Protein AF-A0A397TNY0-F1 (afdb_monomer)

Mean predicted aligned error: 10.1 Å

InterPro domains:
  IPR007042 SERRATE/Ars2 , C-terminal [PF04959] (8-82)
  IPR013087 Zinc finger C2H2-type [PS00028] (34-56)
  IPR013087 Zinc finger C2H2-type [PS50157] (32-60)
  IPR036236 Zinc finger C2H2 superfamily [SSF57667] (27-58)

Nearest PDB structures (foldseek):
  6f7s-assembly2_D  TM=8.005E-01  e=4.493E-04  Homo sapiens
  6f7p-assembly2_D  TM=8.005E-01  e=5.803E-04  Homo sapiens
  6f7s-assembly1_C  TM=8.004E-01  e=5.803E-04  Homo sapiens
  6f7p-assembly1_C  TM=8.023E-01  e=7.030E-04  Homo sapiens
  2drp-assembly2_D  TM=6.291E-01  e=5.783E-01  Drosophila melanogaster

Solvent-accessible surface area (backbone atoms only — not comparable to full-atom values): 5194 Å² total; per-residue (Å²): 145,76,74,71,64,57,62,56,51,51,48,50,54,53,51,51,54,48,47,62,74,34,42,38,78,78,36,91,92,53,33,20,28,27,65,90,81,63,54,76,36,73,38,61,69,57,36,48,53,44,40,58,76,75,37,40,68,59,55,49,50,53,48,50,51,49,52,53,51,51,62,75,69,46,98,79,51,98,78,60,78,84,72,79,85,122

Radius of gyration: 17.36 Å; Cα contacts (8 Å, |Δi|>4): 68; chains: 1; bounding box: 44×29×48 Å

Secondary structure (DSSP, 8-state):
--SHHHHHHHHHHHHHHHHHHHEEEEETTTEEEETTT--EESSHHHHHHHHHHHSHHHHHHHHHHHHHHHHHT-TT-TT-GGGS--

Organism: NCBI:txid658196

pLDDT: mean 80.2, std 17.82, range [40.94, 97.44]

Foldseek 3Di:
DPPPPPLVVVLVVQLVVVLVVQFDDPDPQQWTAGNVPGDIDRDSVVSSVCCVVPVVVVSVVSSVVVSVVCVLPDPPDPPNVVPPPD

Structure (mmCIF, N/CA/C/O backbone):
data_AF-A0A397TNY0-F1
#
_entry.id   AF-A0A397TNY0-F1
#
loop_
_atom_site.group_PDB
_atom_site.id
_atom_site.type_symbol
_atom_site.label_atom_id
_atom_site.label_alt_id
_atom_site.label_comp_id
_atom_site.label_asym_id
_atom_site.label_entity_id
_atom_site.label_seq_id
_atom_site.pdbx_PDB_ins_code
_atom_site.Cartn_x
_atom_site.Cartn_y
_atom_site.Cartn_z
_atom_site.occupancy
_atom_site.B_iso_or_equiv
_atom_site.auth_seq_id
_atom_site.auth_comp_id
_atom_site.auth_asym_id
_atom_site.auth_atom_id
_atom_site.pdbx_PDB_model_num
ATOM 1 N N . MET A 1 1 ? 31.768 7.395 -5.065 1.00 42.81 1 MET A N 1
ATOM 2 C CA . MET A 1 1 ? 30.867 6.408 -4.419 1.00 42.81 1 MET A CA 1
ATOM 3 C C . MET A 1 1 ? 29.500 7.028 -4.043 1.00 42.81 1 MET A C 1
ATOM 5 O O . MET A 1 1 ? 29.055 6.851 -2.920 1.00 42.81 1 MET A O 1
ATOM 9 N N . LYS A 1 2 ? 28.821 7.769 -4.944 1.00 45.25 2 LYS A N 1
ATOM 10 C CA . LYS A 1 2 ? 27.595 8.545 -4.610 1.00 45.25 2 LYS A CA 1
ATOM 11 C C . LYS A 1 2 ? 26.412 8.400 -5.591 1.00 45.25 2 LYS A C 1
ATOM 13 O O . LYS A 1 2 ? 25.455 9.152 -5.478 1.00 45.25 2 LYS A O 1
ATOM 18 N N . LEU A 1 3 ? 26.443 7.435 -6.513 1.00 48.19 3 LEU A N 1
ATOM 19 C CA . LEU A 1 3 ? 25.364 7.255 -7.502 1.00 48.19 3 LEU A CA 1
ATOM 20 C C . LEU A 1 3 ? 24.243 6.304 -7.034 1.00 48.19 3 LEU A C 1
ATOM 22 O O . LEU A 1 3 ? 23.107 6.472 -7.447 1.00 48.19 3 LEU A O 1
ATOM 26 N N . ARG A 1 4 ? 24.514 5.396 -6.082 1.00 53.34 4 ARG A N 1
ATOM 27 C CA . ARG A 1 4 ? 23.539 4.384 -5.610 1.00 53.34 4 ARG A CA 1
ATOM 28 C C . ARG A 1 4 ? 22.367 4.941 -4.782 1.00 53.34 4 ARG A C 1
ATOM 30 O O . ARG A 1 4 ? 21.313 4.329 -4.710 1.00 53.34 4 ARG A O 1
ATOM 37 N N . ASN A 1 5 ? 22.508 6.133 -4.202 1.00 57.84 5 ASN A N 1
ATOM 38 C CA . ASN A 1 5 ? 21.543 6.631 -3.214 1.00 57.84 5 ASN A CA 1
ATOM 39 C C . ASN A 1 5 ? 20.270 7.239 -3.830 1.00 57.84 5 ASN A C 1
ATOM 41 O O . ASN A 1 5 ? 19.270 7.389 -3.130 1.00 57.84 5 ASN A O 1
ATOM 45 N N . MET A 1 6 ? 20.295 7.641 -5.107 1.00 59.34 6 MET A N 1
ATOM 46 C CA . MET A 1 6 ? 19.149 8.311 -5.734 1.00 59.34 6 MET A CA 1
ATOM 47 C C . MET A 1 6 ? 18.090 7.307 -6.208 1.00 59.34 6 MET A C 1
ATOM 49 O O . MET A 1 6 ? 16.902 7.541 -5.993 1.00 59.34 6 MET A O 1
ATOM 53 N N . GLU A 1 7 ? 18.510 6.181 -6.788 1.00 61.94 7 GLU A N 1
ATOM 54 C CA . GLU A 1 7 ? 17.622 5.111 -7.268 1.00 61.94 7 GLU A CA 1
ATOM 55 C C . GLU A 1 7 ? 16.882 4.428 -6.108 1.00 61.94 7 GLU A C 1
ATOM 57 O O . GLU A 1 7 ? 15.666 4.227 -6.170 1.00 61.94 7 GLU A O 1
ATOM 62 N N . GLU A 1 8 ? 17.584 4.168 -5.000 1.00 65.88 8 GLU A N 1
ATOM 63 C CA . GLU A 1 8 ? 16.985 3.624 -3.775 1.00 65.88 8 GLU A CA 1
ATOM 64 C C . GLU A 1 8 ? 15.971 4.601 -3.155 1.00 65.88 8 GLU A C 1
ATOM 66 O O . GLU A 1 8 ? 14.884 4.201 -2.731 1.00 65.88 8 GLU A O 1
ATOM 71 N N . LEU A 1 9 ? 16.278 5.904 -3.147 1.00 68.00 9 LEU A N 1
ATOM 72 C CA . LEU A 1 9 ? 15.377 6.922 -2.605 1.00 68.00 9 LEU A CA 1
ATOM 73 C C . LEU A 1 9 ? 14.139 7.138 -3.489 1.00 68.00 9 LEU A C 1
ATOM 75 O O . LEU A 1 9 ? 13.041 7.339 -2.964 1.00 68.00 9 LEU A O 1
ATOM 79 N N . ALA A 1 10 ? 14.299 7.095 -4.814 1.00 71.25 10 ALA A N 1
ATOM 80 C CA . ALA A 1 10 ? 13.196 7.209 -5.762 1.00 71.25 10 ALA A CA 1
ATOM 81 C C . ALA A 1 10 ? 12.261 5.993 -5.664 1.00 71.25 10 ALA A C 1
ATOM 83 O O . ALA A 1 10 ? 11.053 6.171 -5.498 1.00 71.25 10 ALA A O 1
ATOM 84 N N . SER A 1 11 ? 12.823 4.780 -5.624 1.00 76.69 11 SER A N 1
ATOM 85 C CA . SER A 1 11 ? 12.071 3.535 -5.406 1.00 76.69 11 SER A CA 1
ATOM 86 C C . SER A 1 11 ? 11.288 3.568 -4.092 1.00 76.69 11 SER A C 1
ATOM 88 O O . SER A 1 11 ? 10.104 3.235 -4.051 1.00 76.69 11 SER A O 1
ATOM 90 N N . LYS A 1 12 ? 11.908 4.062 -3.013 1.00 81.69 12 LYS A N 1
ATOM 91 C CA . LYS A 1 12 ? 11.252 4.185 -1.707 1.00 81.69 12 LYS A CA 1
ATOM 92 C C . LYS A 1 12 ? 10.063 5.150 -1.728 1.00 81.69 12 LYS A C 1
ATOM 94 O O . LYS A 1 12 ? 9.028 4.839 -1.147 1.00 81.69 12 LYS A O 1
ATOM 99 N N . LYS A 1 13 ? 10.176 6.298 -2.406 1.00 85.75 13 LYS A N 1
ATOM 100 C CA . LYS A 1 13 ? 9.065 7.262 -2.541 1.00 85.75 13 LYS A CA 1
ATOM 101 C C . LYS A 1 13 ? 7.892 6.697 -3.344 1.00 85.75 13 LYS A C 1
ATOM 103 O O . LYS A 1 13 ? 6.744 7.005 -3.037 1.00 85.75 13 LYS A O 1
ATOM 108 N N . VAL A 1 14 ? 8.172 5.893 -4.367 1.00 87.88 14 VAL A N 1
ATOM 109 C CA . VAL A 1 14 ? 7.139 5.230 -5.178 1.00 87.88 14 V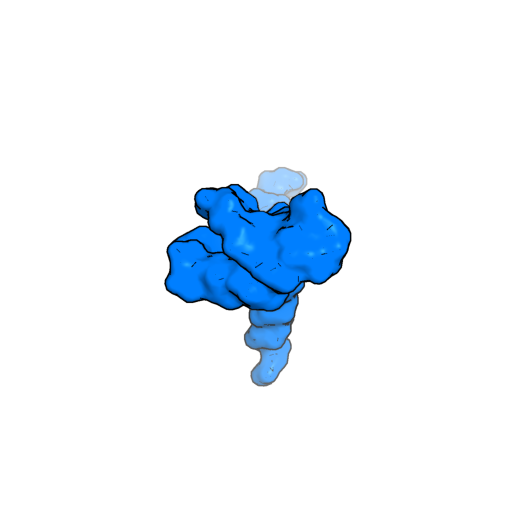AL A CA 1
ATOM 110 C C . VAL A 1 14 ? 6.384 4.206 -4.351 1.00 87.88 14 VAL A C 1
ATOM 112 O O . VAL A 1 14 ? 5.156 4.213 -4.350 1.00 87.88 14 VAL A O 1
ATOM 115 N N . LEU A 1 15 ? 7.109 3.374 -3.603 1.00 87.81 15 LEU A N 1
ATOM 116 C CA . LEU A 1 15 ? 6.495 2.398 -2.709 1.00 87.81 15 LEU A CA 1
ATOM 117 C C . LEU A 1 15 ? 5.684 3.065 -1.598 1.00 87.81 15 LEU A C 1
ATOM 119 O O . LEU A 1 15 ? 4.592 2.602 -1.293 1.00 87.81 15 LEU A O 1
ATOM 123 N N . ASP A 1 16 ? 6.162 4.179 -1.042 1.00 90.56 16 ASP A N 1
ATOM 124 C CA . ASP A 1 16 ? 5.405 4.938 -0.045 1.00 90.56 16 ASP A CA 1
ATOM 125 C C . ASP A 1 16 ? 4.060 5.423 -0.608 1.00 90.56 16 ASP A C 1
ATOM 127 O O . ASP A 1 16 ? 3.014 5.131 -0.029 1.00 90.56 16 ASP A O 1
ATOM 131 N N . LYS A 1 17 ? 4.062 6.041 -1.800 1.00 90.31 17 LYS A N 1
ATOM 132 C CA . LYS A 1 17 ? 2.824 6.433 -2.499 1.00 90.31 17 LYS A CA 1
ATOM 133 C C . LYS A 1 17 ? 1.912 5.242 -2.779 1.00 90.31 17 LYS A C 1
ATOM 135 O O . LYS A 1 17 ? 0.711 5.324 -2.540 1.00 90.31 17 LYS A O 1
ATOM 140 N N . PHE A 1 18 ? 2.480 4.132 -3.244 1.00 92.19 18 PHE A N 1
ATOM 141 C CA . PHE A 1 18 ? 1.729 2.903 -3.468 1.00 92.19 18 PHE A CA 1
ATOM 142 C C . PHE A 1 18 ? 1.039 2.431 -2.182 1.00 92.19 18 PHE A C 1
ATOM 144 O O . PHE A 1 18 ? -0.155 2.149 -2.198 1.00 92.19 18 PHE A O 1
ATOM 151 N N . TYR A 1 19 ? 1.732 2.408 -1.043 1.00 92.62 19 TYR A N 1
ATOM 152 C CA . TYR A 1 1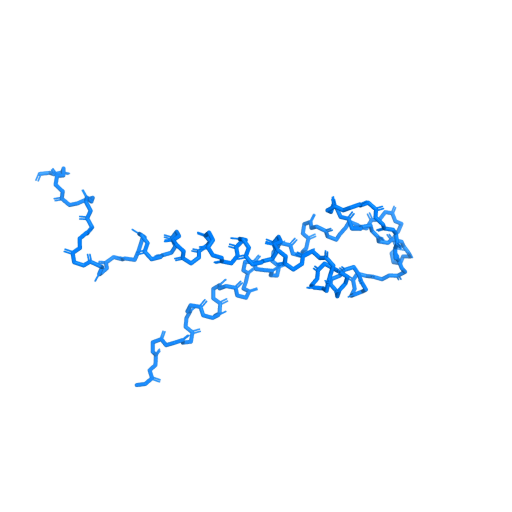9 ? 1.104 2.018 0.217 1.00 92.62 19 TYR A CA 1
ATOM 153 C C . TYR A 1 19 ? 0.000 2.986 0.649 1.00 92.62 19 TYR A C 1
ATOM 155 O O . TYR A 1 19 ? -1.042 2.521 1.098 1.00 92.62 19 TYR A O 1
ATOM 163 N N . GLN A 1 20 ? 0.171 4.297 0.464 1.00 91.75 20 GLN A N 1
ATOM 164 C CA . GLN A 1 20 ? -0.890 5.267 0.765 1.00 91.75 20 GLN A CA 1
ATOM 165 C C . GLN A 1 20 ? -2.171 4.996 -0.043 1.00 91.75 20 GLN A C 1
ATOM 167 O O . GLN A 1 20 ? -3.268 5.081 0.497 1.00 91.75 20 GLN A O 1
ATOM 172 N N . GLU A 1 21 ? -2.057 4.609 -1.317 1.00 93.25 21 GLU A N 1
ATOM 173 C CA . GLU A 1 21 ? -3.227 4.340 -2.167 1.00 93.25 21 GLU A CA 1
ATOM 174 C C . GLU A 1 21 ? -3.836 2.940 -1.992 1.00 93.25 21 GLU A C 1
ATOM 176 O O . GLU A 1 21 ? -5.006 2.716 -2.324 1.00 93.25 21 GLU A O 1
ATOM 181 N N . TYR A 1 22 ? -3.045 1.974 -1.518 1.00 94.38 22 TYR A N 1
ATOM 182 C CA . TYR A 1 22 ? -3.456 0.572 -1.395 1.00 94.38 22 TYR A CA 1
ATOM 183 C C . TYR A 1 22 ? -3.829 0.163 0.034 1.00 94.38 22 TYR A C 1
ATOM 185 O O . TYR A 1 22 ? -4.362 -0.934 0.242 1.00 94.38 22 TYR A O 1
ATOM 193 N N . VAL A 1 23 ? -3.612 1.051 1.004 1.00 95.81 23 VAL A N 1
ATOM 194 C CA . VAL A 1 23 ? -4.130 0.951 2.367 1.00 95.81 23 VAL A CA 1
ATOM 195 C C . VAL A 1 23 ? -5.357 1.852 2.483 1.00 95.81 23 VAL A C 1
ATOM 197 O O . VAL A 1 23 ? -5.246 3.057 2.665 1.00 95.81 23 VAL A O 1
ATOM 200 N N . ILE A 1 24 ? -6.547 1.264 2.371 1.00 95.75 24 ILE A N 1
ATOM 201 C CA . ILE A 1 24 ? -7.803 2.021 2.399 1.00 95.75 24 ILE A CA 1
ATOM 202 C C . ILE A 1 24 ? -8.337 2.080 3.823 1.00 95.75 24 ILE A C 1
ATOM 204 O O . ILE A 1 24 ? -8.645 1.046 4.412 1.00 95.75 24 ILE A O 1
ATOM 208 N N . GLU A 1 25 ? -8.492 3.277 4.368 1.00 95.62 25 GLU A N 1
ATOM 209 C CA . GLU A 1 25 ? -9.239 3.487 5.604 1.00 95.62 25 GLU A CA 1
ATOM 210 C C . GLU A 1 25 ? -10.741 3.349 5.321 1.00 95.62 25 GLU A C 1
ATOM 212 O O . GLU A 1 25 ? -11.306 4.056 4.490 1.00 95.62 25 GLU A O 1
ATOM 217 N N . VAL A 1 26 ? -11.377 2.373 5.966 1.00 94.25 26 VAL A N 1
ATOM 218 C CA . VAL A 1 26 ? -12.813 2.085 5.821 1.00 94.25 26 VAL A CA 1
ATOM 219 C C . VAL A 1 26 ? -13.597 2.687 6.980 1.00 94.25 26 VAL A C 1
ATOM 221 O O . VAL A 1 26 ? -14.712 3.162 6.796 1.00 94.25 26 VAL A O 1
ATOM 224 N N . GLU A 1 27 ? -13.013 2.653 8.177 1.00 93.06 27 GLU A N 1
ATOM 225 C CA . GLU A 1 27 ? -13.560 3.269 9.383 1.00 93.06 27 GLU A CA 1
ATOM 226 C C . GLU A 1 27 ? -12.441 4.083 10.042 1.00 93.06 27 GLU A C 1
ATOM 228 O O . GLU A 1 27 ? -11.366 3.504 10.263 1.00 93.06 27 GLU A O 1
ATOM 233 N N . PRO A 1 28 ? -12.672 5.373 10.360 1.00 90.81 28 PRO A N 1
ATOM 234 C CA . PRO A 1 28 ? -11.641 6.264 10.876 1.00 90.81 28 PRO A CA 1
ATOM 235 C C . PRO A 1 28 ? -10.894 5.652 12.063 1.00 90.81 28 PRO A C 1
ATOM 237 O O . PRO A 1 28 ? -11.499 5.320 13.079 1.00 90.81 28 PRO A O 1
ATOM 240 N N . GLN A 1 29 ? -9.581 5.484 11.920 1.00 85.31 29 GLN A N 1
ATOM 241 C CA . GLN A 1 29 ? -8.635 4.965 12.913 1.00 85.31 29 GLN A CA 1
ATOM 242 C C . GLN A 1 29 ? -8.918 3.542 13.425 1.00 85.31 29 GLN A C 1
ATOM 244 O O . GLN A 1 29 ? -8.259 3.079 14.354 1.00 85.31 29 GLN A O 1
ATOM 249 N N . HIS A 1 30 ? -9.859 2.815 12.820 1.00 88.81 30 HIS A N 1
ATOM 250 C CA . HIS A 1 30 ? -10.358 1.547 13.356 1.00 88.81 30 HIS A CA 1
ATOM 251 C C . HIS A 1 30 ? -10.259 0.384 12.372 1.00 88.81 30 HIS A C 1
ATOM 253 O O . HIS A 1 30 ? -9.918 -0.738 12.766 1.00 88.81 30 HIS A O 1
ATOM 259 N N . LYS A 1 31 ? -10.563 0.620 11.090 1.00 94.62 31 LYS A N 1
ATOM 260 C CA . LYS A 1 31 ? -10.566 -0.441 10.076 1.00 94.62 31 LYS A CA 1
AT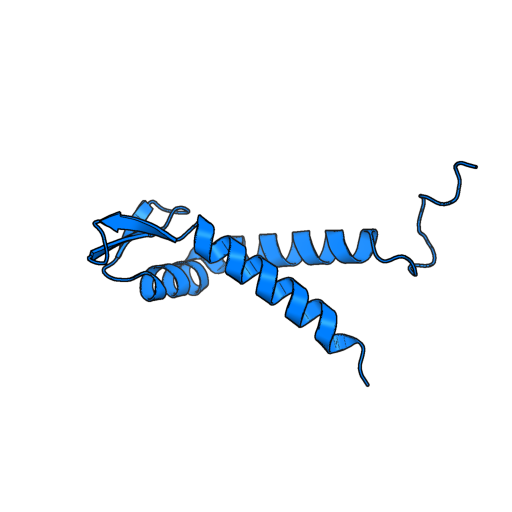OM 261 C C . LYS A 1 31 ? -9.873 0.015 8.814 1.00 94.62 31 LYS A C 1
ATOM 263 O O . LYS A 1 31 ? -10.281 0.976 8.169 1.00 94.62 31 LYS A O 1
ATOM 268 N N . PHE A 1 32 ? -8.884 -0.773 8.421 1.00 97.12 32 PHE A N 1
ATOM 269 C CA . PHE A 1 32 ? -8.106 -0.580 7.212 1.00 97.12 32 PHE A CA 1
ATOM 270 C C . PHE A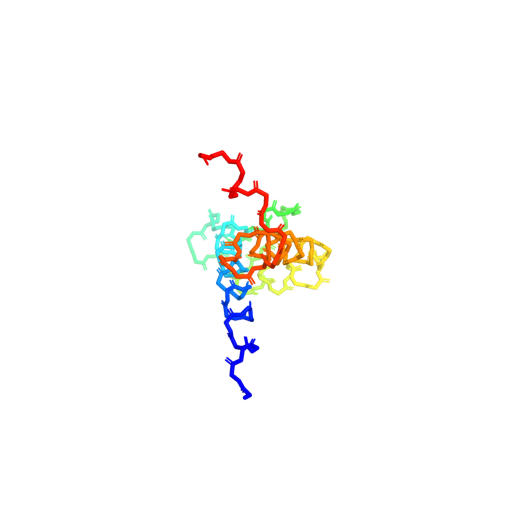 1 32 ? -8.250 -1.806 6.321 1.00 97.12 32 PHE A C 1
ATOM 272 O O . PHE A 1 32 ? -8.293 -2.938 6.802 1.00 97.12 32 PHE A O 1
ATOM 279 N N . LYS A 1 33 ? -8.322 -1.594 5.015 1.00 96.94 33 LYS A N 1
ATOM 280 C CA . LYS A 1 33 ? -8.533 -2.620 4.004 1.00 96.94 33 LYS A CA 1
ATOM 281 C C . LYS A 1 33 ? -7.353 -2.646 3.048 1.00 96.94 33 LYS A C 1
ATOM 283 O O . LYS A 1 33 ? -6.963 -1.619 2.501 1.00 96.94 33 LYS A O 1
ATOM 288 N N . CYS A 1 34 ? -6.822 -3.839 2.808 1.00 97.44 34 CYS A N 1
ATOM 289 C CA . CYS A 1 34 ? -5.893 -4.074 1.712 1.00 97.44 34 CYS A CA 1
ATOM 290 C C . CYS A 1 34 ? -6.641 -3.941 0.383 1.00 97.44 34 CYS A C 1
ATOM 292 O O . CYS A 1 34 ? -7.578 -4.699 0.135 1.00 97.44 34 CYS A O 1
ATOM 294 N N . LYS A 1 35 ? -6.237 -3.018 -0.490 1.00 95.81 35 LYS A N 1
ATOM 295 C CA . LYS A 1 35 ? -6.856 -2.862 -1.816 1.00 95.81 35 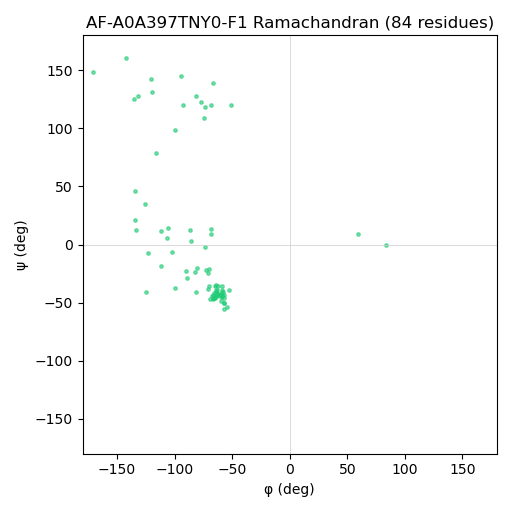LYS A CA 1
ATOM 296 C C . LYS A 1 35 ? -6.518 -4.013 -2.771 1.00 95.81 35 LYS A C 1
ATOM 298 O O . 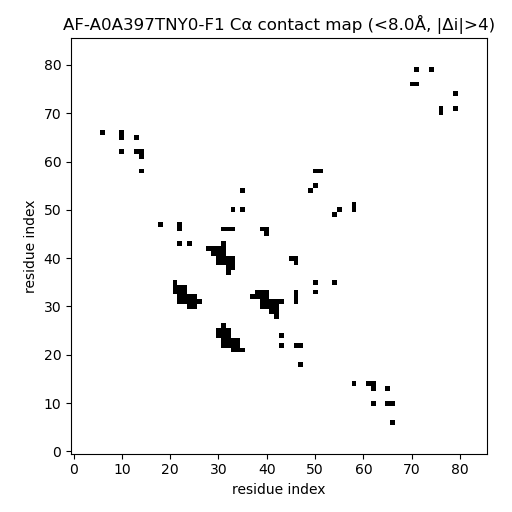LYS A 1 35 ? -7.309 -4.291 -3.662 1.00 95.81 35 LYS A O 1
ATOM 303 N N . VAL A 1 36 ? -5.393 -4.707 -2.554 1.00 94.25 36 VAL A N 1
ATOM 304 C CA . VAL A 1 36 ? -4.946 -5.831 -3.401 1.00 94.25 36 VAL A CA 1
ATOM 305 C C . VAL A 1 36 ? -5.859 -7.053 -3.251 1.00 94.25 36 VAL A C 1
ATOM 307 O O . VAL A 1 36 ? -6.271 -7.634 -4.247 1.00 94.25 36 VAL A O 1
ATOM 310 N N . CYS A 1 37 ? -6.195 -7.442 -2.016 1.00 95.88 37 CYS A N 1
ATOM 311 C CA . CYS A 1 37 ? -6.968 -8.666 -1.744 1.00 95.88 37 CYS A CA 1
ATOM 312 C C . CYS A 1 37 ? -8.271 -8.451 -0.961 1.00 95.88 37 CYS A C 1
ATOM 314 O O . CYS A 1 37 ? -9.037 -9.388 -0.760 1.00 95.88 37 CYS A O 1
ATOM 316 N N . GLY A 1 38 ? -8.527 -7.239 -0.468 1.00 95.25 38 GLY A N 1
ATOM 317 C CA . GLY A 1 38 ? -9.737 -6.893 0.275 1.00 95.25 38 GLY A CA 1
ATOM 318 C C . GLY A 1 38 ? -9.729 -7.232 1.769 1.00 95.25 38 GLY A C 1
ATOM 319 O O . GLY A 1 38 ? -10.717 -6.939 2.443 1.00 95.25 38 GLY A O 1
ATOM 320 N N . LYS A 1 39 ? -8.650 -7.813 2.311 1.00 96.75 39 LYS A N 1
ATOM 321 C CA . LYS A 1 39 ? -8.568 -8.200 3.729 1.00 96.75 39 LYS A CA 1
ATOM 322 C C . LYS A 1 39 ? -8.581 -6.982 4.663 1.00 96.75 39 LYS A C 1
ATOM 324 O O . LYS A 1 39 ? -7.928 -5.977 4.385 1.00 96.75 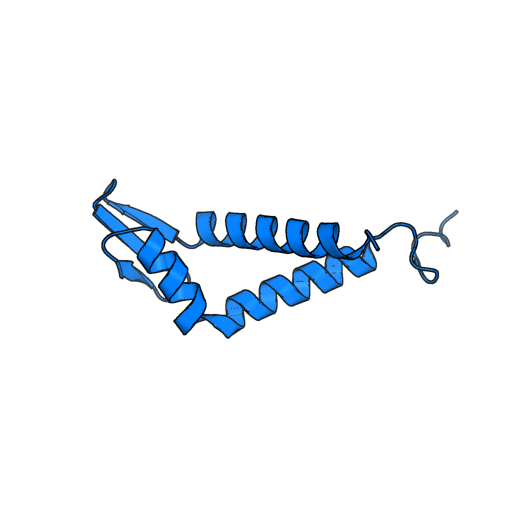39 LYS A O 1
ATOM 329 N N . LEU A 1 40 ? -9.308 -7.101 5.776 1.00 96.38 40 LEU A N 1
ATOM 330 C CA . LEU A 1 40 ? -9.459 -6.063 6.800 1.00 96.38 40 LEU A CA 1
ATOM 331 C C . LEU A 1 40 ? -8.451 -6.227 7.946 1.00 96.38 40 LEU A C 1
ATOM 333 O O . LEU A 1 40 ? -8.129 -7.344 8.355 1.00 96.38 40 LEU A O 1
ATOM 337 N N . PHE A 1 41 ? -7.993 -5.101 8.484 1.00 96.88 41 PHE A N 1
ATOM 338 C CA . PHE A 1 41 ? -6.991 -4.990 9.540 1.00 96.88 41 PHE A CA 1
ATOM 339 C C . PHE A 1 41 ? -7.333 -3.844 10.501 1.00 96.88 41 PHE A C 1
ATOM 341 O O . PHE A 1 41 ? -8.069 -2.924 10.152 1.00 96.88 41 PHE A O 1
ATOM 348 N N . LYS A 1 42 ? -6.752 -3.886 11.706 1.00 94.81 42 LYS A N 1
ATOM 349 C CA . LYS A 1 42 ? -6.949 -2.885 12.773 1.00 94.81 42 LYS A CA 1
ATOM 350 C C . LYS A 1 42 ? -6.017 -1.665 12.674 1.00 94.81 42 LYS A C 1
ATOM 352 O O . LYS A 1 42 ? -6.008 -0.836 13.570 1.00 94.81 42 LYS A O 1
ATOM 357 N N . GLY A 1 43 ? -5.181 -1.582 11.640 1.00 94.25 43 GLY A N 1
ATOM 358 C CA . GLY A 1 43 ? -4.217 -0.492 11.490 1.00 94.25 43 GLY A CA 1
ATOM 359 C C . GLY A 1 43 ? -3.539 -0.491 10.125 1.00 94.25 43 GLY A C 1
ATOM 360 O O . GLY A 1 43 ? -3.308 -1.559 9.552 1.00 94.25 43 GLY A O 1
ATOM 361 N N . ALA A 1 44 ? -3.190 0.697 9.631 1.00 94.56 44 ALA A N 1
ATOM 362 C CA . ALA A 1 44 ? -2.523 0.889 8.344 1.00 94.56 44 ALA A CA 1
ATOM 363 C C . ALA A 1 44 ? -1.173 0.152 8.254 1.00 94.56 44 ALA A C 1
ATOM 365 O O . ALA A 1 44 ? -0.886 -0.496 7.247 1.00 94.56 44 ALA A O 1
ATOM 366 N N . ASP A 1 45 ? -0.375 0.161 9.330 1.00 94.94 45 ASP A N 1
ATOM 367 C CA . ASP A 1 45 ? 0.906 -0.558 9.398 1.00 94.94 45 ASP A CA 1
ATOM 368 C C . ASP A 1 45 ? 0.766 -2.065 9.171 1.00 94.94 45 ASP A C 1
ATOM 370 O O . ASP A 1 45 ? 1.630 -2.688 8.551 1.00 94.94 45 ASP A O 1
ATOM 374 N N . PHE A 1 46 ? -0.332 -2.660 9.644 1.00 95.69 46 PHE A N 1
ATOM 375 C CA . PHE A 1 46 ? -0.598 -4.081 9.433 1.00 95.69 46 PHE A CA 1
ATOM 376 C C . PHE A 1 46 ? -0.941 -4.379 7.980 1.00 95.69 46 PHE A C 1
ATOM 378 O O . PHE A 1 46 ? -0.529 -5.420 7.473 1.00 95.69 46 PHE A O 1
ATOM 385 N N . VAL A 1 47 ? -1.648 -3.469 7.302 1.00 96.44 47 VAL A N 1
ATOM 386 C CA . VAL A 1 47 ? -1.927 -3.601 5.869 1.00 96.44 47 VAL A CA 1
ATOM 387 C C . VAL A 1 47 ? -0.635 -3.482 5.065 1.00 96.44 47 VAL A C 1
ATOM 389 O O . VAL A 1 47 ? -0.403 -4.309 4.189 1.00 96.44 47 VAL A O 1
ATOM 392 N N . ARG A 1 48 ? 0.238 -2.524 5.405 1.00 94.94 48 ARG A N 1
ATOM 393 C CA . ARG A 1 48 ? 1.543 -2.353 4.747 1.00 94.94 48 ARG A CA 1
ATOM 394 C C . ARG A 1 48 ? 2.386 -3.624 4.836 1.00 94.94 48 ARG A C 1
ATOM 396 O O . ARG A 1 48 ? 2.711 -4.208 3.808 1.00 94.94 48 ARG A O 1
ATOM 403 N N . LYS A 1 49 ? 2.612 -4.122 6.058 1.00 95.62 49 LYS A N 1
ATOM 404 C CA . LYS A 1 49 ? 3.343 -5.379 6.287 1.00 95.62 49 LYS A CA 1
ATOM 405 C C . LYS A 1 49 ? 2.676 -6.549 5.574 1.00 95.62 49 LYS A C 1
ATOM 407 O O . LYS A 1 49 ? 3.340 -7.394 4.988 1.00 95.62 49 LYS A O 1
ATOM 412 N N . HIS A 1 50 ? 1.349 -6.616 5.603 1.00 96.56 50 HIS A N 1
ATOM 413 C CA . HIS A 1 50 ? 0.621 -7.651 4.885 1.00 96.56 50 HIS A CA 1
ATOM 414 C C . HIS A 1 50 ? 0.903 -7.621 3.377 1.00 96.56 50 HIS A C 1
ATOM 416 O O . HIS A 1 50 ? 1.143 -8.685 2.811 1.00 96.56 50 HIS A O 1
ATOM 422 N N . ILE A 1 51 ? 0.905 -6.445 2.747 1.00 95.69 51 ILE A N 1
ATOM 423 C CA . ILE A 1 51 ? 1.240 -6.292 1.328 1.00 95.69 51 ILE A CA 1
ATOM 424 C C . ILE A 1 51 ? 2.691 -6.723 1.080 1.00 95.69 51 ILE A C 1
ATOM 426 O O . ILE A 1 51 ? 2.928 -7.511 0.172 1.00 95.69 51 ILE A O 1
ATOM 430 N N . GLU A 1 52 ? 3.634 -6.326 1.934 1.00 93.44 52 GLU A N 1
ATOM 431 C CA . GLU A 1 52 ? 5.048 -6.720 1.819 1.00 93.44 52 GLU A CA 1
ATOM 432 C C . GLU A 1 52 ? 5.249 -8.245 1.878 1.00 93.44 52 GLU A C 1
ATOM 434 O O . GLU A 1 52 ? 5.983 -8.803 1.069 1.00 93.44 52 GLU A O 1
ATOM 439 N N . TYR A 1 53 ? 4.571 -8.943 2.796 1.00 95.44 53 TYR A N 1
ATOM 440 C CA . TYR A 1 53 ? 4.760 -10.388 2.988 1.00 95.44 53 TYR A CA 1
ATOM 441 C C . TYR A 1 53 ? 3.858 -11.276 2.122 1.00 95.44 53 TYR A C 1
ATOM 443 O O . TYR A 1 53 ? 4.200 -12.431 1.875 1.00 95.44 53 TYR A O 1
ATOM 451 N N . LYS A 1 54 ? 2.663 -10.808 1.739 1.00 96.69 54 LYS A N 1
ATOM 452 C CA . LYS A 1 54 ? 1.659 -11.617 1.013 1.00 96.69 54 LYS A CA 1
ATOM 453 C C . LYS A 1 54 ? 1.434 -11.173 -0.426 1.00 96.69 54 LYS A C 1
ATOM 455 O O . LYS A 1 54 ? 0.903 -11.956 -1.204 1.00 96.69 54 LYS A O 1
ATOM 460 N N . HIS A 1 55 ? 1.832 -9.955 -0.770 1.00 95.19 55 HIS A N 1
ATOM 461 C CA . HIS A 1 55 ? 1.746 -9.386 -2.115 1.00 95.19 55 HIS A CA 1
ATOM 462 C C . HIS A 1 55 ? 3.121 -8.883 -2.572 1.00 95.19 55 HIS A C 1
ATOM 464 O O . HIS A 1 55 ? 3.229 -7.886 -3.285 1.00 95.19 55 HIS A O 1
ATOM 470 N N . HIS A 1 56 ? 4.172 -9.596 -2.156 1.00 92.19 56 HIS A N 1
ATOM 471 C CA . HIS A 1 56 ? 5.561 -9.311 -2.507 1.00 92.19 56 HIS A CA 1
ATOM 472 C C . HIS A 1 56 ? 5.740 -9.192 -4.028 1.00 92.19 56 HIS A C 1
ATOM 474 O O . HIS A 1 56 ? 6.408 -8.271 -4.486 1.00 92.19 56 HIS A O 1
ATOM 480 N N . ASP A 1 57 ? 5.063 -10.041 -4.809 1.00 92.06 57 ASP A N 1
ATOM 481 C CA . ASP A 1 57 ? 5.173 -10.039 -6.272 1.00 92.06 57 ASP A CA 1
ATOM 482 C C . ASP A 1 57 ? 4.655 -8.723 -6.870 1.00 92.06 57 ASP A C 1
ATOM 484 O O . ASP A 1 57 ? 5.208 -8.200 -7.835 1.00 92.06 57 ASP A O 1
ATOM 488 N N . THR A 1 58 ? 3.618 -8.136 -6.263 1.00 90.81 58 THR A N 1
ATOM 489 C CA . THR A 1 58 ? 3.084 -6.827 -6.659 1.00 90.81 58 THR A CA 1
ATOM 490 C C . THR A 1 58 ? 4.080 -5.710 -6.353 1.00 90.81 58 THR A C 1
ATOM 492 O O . THR A 1 58 ? 4.318 -4.848 -7.197 1.00 90.81 58 THR A O 1
ATOM 495 N N . VAL A 1 59 ? 4.691 -5.737 -5.165 1.00 89.62 59 VAL A N 1
ATOM 496 C CA . VAL A 1 59 ? 5.709 -4.758 -4.747 1.00 89.62 59 VAL A CA 1
ATOM 497 C C . VAL A 1 59 ? 6.948 -4.846 -5.642 1.00 89.62 59 VAL A C 1
ATOM 499 O O . VAL A 1 59 ? 7.480 -3.821 -6.081 1.00 89.62 59 VAL A O 1
ATOM 502 N N . GLU A 1 60 ? 7.383 -6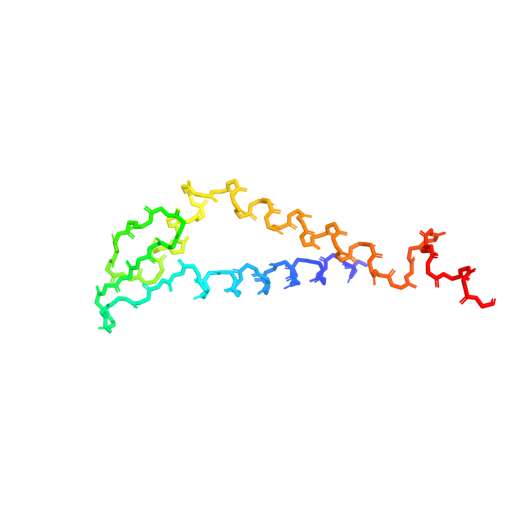.065 -5.960 1.00 89.06 60 GLU A N 1
ATOM 503 C CA . GLU A 1 60 ? 8.526 -6.314 -6.832 1.00 89.06 60 GLU A CA 1
ATOM 504 C C . GLU A 1 60 ? 8.247 -5.832 -8.259 1.00 89.06 60 GLU A C 1
ATOM 506 O O . GLU A 1 60 ? 9.073 -5.123 -8.837 1.00 89.06 60 GLU A O 1
ATOM 511 N N . ALA A 1 61 ? 7.068 -6.146 -8.806 1.00 88.81 61 ALA A N 1
ATOM 512 C CA . ALA A 1 61 ? 6.662 -5.691 -10.129 1.00 88.81 61 ALA A CA 1
ATOM 513 C C . ALA A 1 61 ? 6.702 -4.160 -10.224 1.00 88.81 61 ALA A C 1
ATOM 515 O O . ALA A 1 61 ? 7.347 -3.624 -11.121 1.00 88.81 61 ALA A O 1
ATOM 516 N N . ILE A 1 62 ? 6.093 -3.446 -9.272 1.00 87.06 62 ILE A N 1
ATOM 517 C CA . ILE A 1 62 ? 6.076 -1.973 -9.251 1.00 87.06 62 ILE A CA 1
ATOM 518 C C . ILE A 1 62 ? 7.492 -1.402 -9.196 1.00 87.06 62 ILE A C 1
ATOM 520 O O . ILE A 1 62 ? 7.819 -0.488 -9.952 1.00 87.06 62 ILE A O 1
ATOM 524 N N . THR A 1 63 ? 8.346 -1.964 -8.341 1.00 85.94 63 THR A N 1
ATOM 525 C CA . THR A 1 63 ? 9.740 -1.522 -8.211 1.00 85.94 63 THR A CA 1
ATOM 526 C C . THR A 1 63 ? 10.510 -1.739 -9.517 1.00 85.94 63 THR A C 1
ATOM 528 O O . THR A 1 63 ? 11.209 -0.840 -9.978 1.00 85.94 63 THR A O 1
ATOM 531 N N . LYS A 1 64 ? 10.338 -2.898 -10.168 1.00 85.25 64 LYS A N 1
ATOM 532 C CA . LYS A 1 64 ? 10.968 -3.208 -11.460 1.00 85.25 64 LYS A CA 1
ATOM 533 C C . LYS A 1 64 ? 10.463 -2.300 -12.580 1.00 85.25 64 LYS A C 1
ATOM 535 O O . LYS A 1 64 ? 11.279 -1.782 -13.339 1.00 85.25 64 LYS A O 1
ATOM 540 N N . PHE A 1 65 ? 9.151 -2.078 -12.674 1.00 83.19 65 PHE A N 1
ATOM 541 C CA . PHE A 1 65 ? 8.561 -1.178 -13.669 1.00 83.19 65 PHE A CA 1
ATOM 542 C C . PHE A 1 65 ? 9.049 0.254 -13.484 1.00 83.19 65 PHE A C 1
ATOM 544 O O . PHE A 1 65 ? 9.414 0.898 -14.463 1.00 83.19 65 PHE A O 1
ATOM 551 N N . PHE A 1 66 ? 9.114 0.732 -12.242 1.00 82.38 66 PHE A N 1
ATOM 552 C CA . PHE A 1 66 ? 9.625 2.063 -11.959 1.00 82.38 66 PHE A CA 1
ATOM 553 C C . PHE A 1 66 ? 11.114 2.188 -12.285 1.00 82.38 66 PHE A C 1
ATOM 555 O O . PHE A 1 66 ? 11.495 3.140 -12.953 1.00 82.38 66 PHE A O 1
ATOM 562 N N . ASN A 1 67 ? 11.949 1.224 -11.889 1.00 76.44 67 ASN A N 1
ATOM 563 C CA . ASN A 1 67 ? 13.382 1.258 -12.195 1.00 76.44 67 ASN A CA 1
ATOM 564 C C . ASN A 1 67 ? 13.639 1.198 -13.699 1.00 76.44 67 ASN A C 1
ATOM 566 O O . ASN A 1 67 ? 14.423 1.985 -14.214 1.00 76.44 67 ASN A O 1
ATOM 570 N N . SER A 1 68 ? 12.927 0.321 -14.408 1.00 76.56 68 SER A N 1
ATOM 571 C CA . SER A 1 68 ? 12.934 0.264 -15.869 1.00 76.56 68 SER A CA 1
ATOM 572 C C . SER A 1 68 ? 12.584 1.632 -16.457 1.00 76.56 68 SER A C 1
ATOM 574 O O . SER A 1 68 ? 13.381 2.206 -17.191 1.00 76.56 68 SER A O 1
ATOM 576 N N . TYR A 1 69 ? 11.452 2.216 -16.048 1.00 75.12 69 TYR A N 1
ATOM 577 C CA . TYR A 1 69 ? 11.018 3.535 -16.502 1.00 75.12 69 TYR A CA 1
ATOM 578 C C . TYR A 1 69 ? 12.068 4.618 -16.211 1.00 75.12 69 TYR A C 1
ATOM 580 O O . TYR A 1 69 ? 12.476 5.329 -17.119 1.00 75.12 69 TYR A O 1
ATOM 588 N N . VAL A 1 70 ? 12.576 4.723 -14.980 1.00 72.56 70 VAL A N 1
ATOM 589 C CA . VAL A 1 70 ? 13.590 5.726 -14.623 1.00 72.56 70 VAL A CA 1
ATOM 590 C C . VAL A 1 70 ? 14.856 5.567 -15.463 1.00 72.56 70 VAL A C 1
ATOM 592 O O . VAL A 1 70 ? 15.357 6.580 -15.937 1.00 72.56 70 VAL A O 1
ATOM 595 N N . LEU A 1 71 ? 15.337 4.341 -15.702 1.00 66.06 71 LEU A N 1
ATOM 596 C CA . LEU A 1 71 ? 16.507 4.082 -16.552 1.00 66.06 71 LEU A CA 1
ATOM 597 C C . LEU A 1 71 ? 16.290 4.516 -18.009 1.00 66.06 71 LEU A C 1
ATOM 599 O O . LEU A 1 71 ? 17.222 5.019 -18.630 1.00 66.06 71 LEU A O 1
ATOM 603 N N . TYR A 1 72 ? 15.073 4.375 -18.544 1.00 62.38 72 TYR A N 1
ATOM 604 C CA . TYR A 1 72 ? 14.748 4.820 -19.906 1.00 62.38 72 TYR A CA 1
ATOM 605 C C . TYR A 1 72 ? 14.645 6.344 -20.057 1.00 62.38 72 TYR A C 1
ATOM 607 O O . TYR A 1 72 ? 14.794 6.837 -21.168 1.00 62.38 72 TYR A O 1
ATOM 615 N N . PHE A 1 73 ? 14.405 7.091 -18.974 1.00 65.06 73 PHE A N 1
ATOM 616 C CA . PHE A 1 73 ? 14.234 8.552 -19.008 1.00 65.06 73 PHE A CA 1
ATOM 617 C C . PHE A 1 73 ? 15.380 9.324 -18.328 1.00 65.06 73 PHE A C 1
ATOM 619 O O . PHE A 1 73 ? 15.256 10.528 -18.093 1.00 65.06 73 PHE A O 1
ATOM 626 N N . GLN A 1 74 ? 16.497 8.669 -17.988 1.00 61.38 74 GLN A N 1
ATOM 627 C CA . GLN A 1 74 ? 17.675 9.372 -17.478 1.00 61.38 74 GLN A CA 1
ATOM 628 C C . GLN A 1 74 ? 18.439 10.045 -18.637 1.00 61.38 74 GLN A C 1
ATOM 630 O O . GLN A 1 74 ? 18.920 9.340 -19.524 1.00 61.38 74 GLN A O 1
ATOM 635 N N . PRO A 1 75 ? 18.658 11.376 -18.605 1.00 57.44 75 PRO A N 1
ATOM 636 C CA . PRO A 1 75 ? 19.199 12.168 -19.723 1.00 57.44 75 PRO A CA 1
ATOM 637 C C . PRO A 1 75 ? 20.675 11.898 -20.101 1.00 57.44 75 PRO A C 1
ATOM 639 O O . PRO A 1 75 ? 21.274 12.673 -20.842 1.00 57.44 75 PRO A O 1
ATOM 642 N N . HIS A 1 76 ? 21.287 10.818 -19.604 1.00 53.84 76 HIS A N 1
ATOM 643 C CA . HIS A 1 76 ? 22.686 10.456 -19.867 1.00 5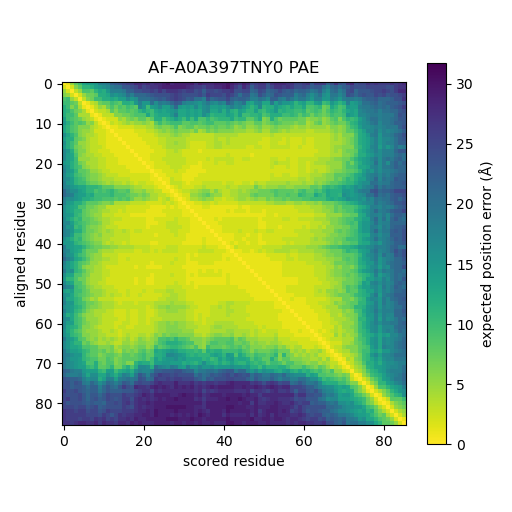3.84 76 HIS A CA 1
ATOM 644 C C . HIS A 1 76 ? 22.902 8.971 -20.209 1.00 53.84 76 HIS A C 1
ATOM 646 O O . HIS A 1 76 ? 24.022 8.474 -20.081 1.00 53.84 76 HIS A O 1
ATOM 652 N N . HIS A 1 77 ? 21.876 8.244 -20.665 1.00 50.41 77 HIS A N 1
ATOM 653 C CA . HIS A 1 77 ? 22.111 6.936 -21.279 1.00 50.41 77 HIS A CA 1
ATOM 654 C C . HIS A 1 77 ? 22.537 7.110 -22.752 1.00 50.41 77 HIS A C 1
ATOM 656 O O . HIS A 1 77 ? 21.838 7.774 -23.511 1.00 50.41 77 HIS A O 1
ATOM 662 N N . PRO A 1 78 ? 23.659 6.512 -23.200 1.00 53.41 78 PRO A N 1
ATOM 663 C CA . PRO A 1 78 ? 24.225 6.711 -24.544 1.00 53.41 78 PRO A CA 1
ATOM 664 C C . PRO A 1 78 ? 23.393 6.133 -25.707 1.00 53.41 78 PRO A C 1
ATOM 666 O O . PRO A 1 78 ? 23.870 6.117 -26.833 1.00 53.41 78 PRO A O 1
ATOM 669 N N . ASN A 1 79 ? 22.167 5.670 -25.450 1.00 51.31 79 ASN A N 1
ATOM 670 C CA . ASN A 1 79 ? 21.210 5.200 -26.454 1.00 51.31 79 ASN A CA 1
ATOM 671 C C . ASN A 1 79 ? 19.817 5.778 -26.171 1.00 51.31 79 ASN A C 1
ATOM 673 O O . ASN A 1 79 ? 18.835 5.043 -26.155 1.00 51.31 79 ASN A O 1
ATOM 677 N N . ASP A 1 80 ? 19.741 7.077 -25.894 1.00 49.75 80 ASP A N 1
ATOM 678 C CA . ASP A 1 80 ? 18.477 7.806 -25.816 1.00 49.75 80 ASP A CA 1
ATOM 679 C C . ASP A 1 80 ? 17.928 8.027 -27.246 1.00 49.75 80 ASP A C 1
ATOM 681 O O . ASP A 1 80 ? 18.525 8.782 -28.021 1.00 49.75 80 ASP A O 1
ATOM 685 N N . PRO A 1 81 ? 16.836 7.355 -27.665 1.00 54.09 81 PRO A N 1
ATOM 686 C CA . PRO A 1 81 ? 16.294 7.507 -29.016 1.00 54.09 81 PRO A CA 1
ATOM 687 C C . PRO A 1 81 ? 15.568 8.849 -29.230 1.00 54.09 81 PRO A C 1
ATOM 689 O O . PRO A 1 81 ? 15.126 9.124 -30.345 1.00 54.09 81 PRO A O 1
ATOM 692 N N . ILE A 1 82 ? 15.452 9.709 -28.207 1.00 52.41 82 ILE A N 1
ATOM 693 C CA . ILE A 1 82 ? 14.735 10.995 -28.272 1.00 52.41 82 ILE A CA 1
ATOM 694 C C . ILE A 1 82 ? 15.646 12.135 -28.780 1.00 52.41 82 ILE A C 1
ATOM 696 O O . ILE A 1 82 ? 15.280 13.304 -28.718 1.00 52.41 82 ILE A O 1
ATOM 700 N N . GLN A 1 83 ? 16.825 11.832 -29.336 1.00 48.06 83 GLN A N 1
ATOM 701 C CA . GLN A 1 83 ? 17.705 12.840 -29.957 1.00 48.06 83 GLN A CA 1
ATOM 702 C C . GLN A 1 83 ? 17.758 12.795 -31.495 1.00 48.06 83 GLN A C 1
ATOM 704 O O . GLN A 1 83 ? 18.518 13.554 -32.084 1.00 48.06 83 GLN A O 1
ATOM 709 N N . GLN A 1 84 ? 16.952 11.966 -32.173 1.00 47.28 84 GLN A N 1
ATOM 710 C CA . GLN A 1 84 ? 16.924 11.920 -33.652 1.00 47.28 84 GLN A CA 1
ATOM 711 C C . GLN A 1 84 ? 15.697 12.568 -34.313 1.00 47.28 84 GLN A C 1
ATOM 713 O O . GLN A 1 84 ? 15.477 12.396 -35.509 1.00 47.28 84 GLN A O 1
ATOM 718 N N . LEU A 1 85 ? 14.921 13.359 -33.571 1.00 47.00 85 LEU A N 1
ATOM 719 C CA . LEU A 1 85 ? 13.976 14.311 -34.160 1.00 47.00 85 LEU A CA 1
ATOM 720 C C . LEU A 1 85 ? 14.389 15.734 -33.780 1.00 47.00 85 LEU A C 1
ATOM 722 O O . LEU A 1 85 ? 13.834 16.307 -32.845 1.00 47.00 85 LEU A O 1
ATOM 726 N N . HIS A 1 86 ? 15.400 16.251 -34.476 1.00 40.94 86 HIS A N 1
ATOM 727 C CA . HIS A 1 86 ? 15.517 17.626 -34.980 1.00 40.94 86 HIS A CA 1
ATOM 728 C C . HIS A 1 86 ? 16.661 17.687 -35.995 1.00 40.94 86 HIS A C 1
ATOM 730 O O . HIS A 1 86 ? 17.750 17.155 -35.685 1.00 40.94 86 HIS A O 1
#

Sequence (86 aa):
MKLRNMEELASKKVLDKFYQEYVIEVEPQHKFKCKVCGKLFKGADFVRKHIEYKHHDTVEAITKFFNSYVLYFQPHHPNDPIQQLH